Protein AF-A0A6D1A7P2-F1 (afdb_monomer)

Radius of gyration: 17.87 Å; Cα contacts (8 Å, |Δi|>4): 172; chains: 1; bounding box: 34×49×52 Å

pLDDT: mean 86.23, std 12.9, range [41.06, 97.62]

Foldseek 3Di:
DDDPVLVVLVVQLVLVFWAEKEWDAAFADPVHRDIDIDTHTDNDDPDQWYKYFYCRVQFDDDPRGTDHDPVSVVVVCVCSVVVDDDALGMDTGGSVNCVVVSVDPPSCVPHPNDDPPPPPPVVVVVPD

InterPro domains:
  IPR003356 DNA methylase, adenine-specific [PF02384] (1-118)
  IPR029063 S-adenosyl-L-methionine-dependent methyltransferase superfamily [G3DSA:3.40.50.150] (1-112)
  IPR029063 S-adenosyl-L-methionine-dependent methyltransferase superfamily [SSF53335] (1-123)
  IPR051537 DNA Adenine N(4)/N(6)-Methyltransferase [PTHR42933] (1-127)

Solvent-accessible surface area (backbone atoms only — not comparable to full-atom values): 7596 Å² total; per-residue (Å²): 126,71,67,68,63,42,52,53,50,48,50,39,55,76,64,49,24,52,44,35,40,34,35,40,36,51,31,55,52,93,92,46,59,68,65,47,71,50,74,43,73,36,91,76,70,92,68,73,40,33,38,38,31,54,38,47,82,57,59,44,86,46,100,87,37,35,38,70,50,74,66,46,53,48,52,52,49,53,33,64,76,68,67,52,70,38,91,63,36,24,42,74,40,47,52,66,61,31,56,75,50,75,64,54,82,58,59,75,81,77,42,67,73,74,74,79,72,77,80,74,62,66,67,67,73,76,76,107

Organism: Escherichia coli (NCBI:txid562)

Nearest PDB structures (foldseek):
  3lkd-assembly2_B  TM=9.707E-01  e=2.781E-13  Streptococcus thermophilus LMG 18311
  3lkd-assembly1_A  TM=9.702E-01  e=1.891E-12  Streptococcus thermophilus LMG 18311
  7vru-assembly1_B  TM=8.883E-01  e=2.126E-08  Aquipseudomonas alcaligenes
  7vs4-assembly1_B  TM=8.889E-01  e=1.446E-07  Aquipseudomonas alcaligenes
  7btp-assembly1_C  TM=7.651E-01  e=3.759E-06  Escherichia coli

Secondary structure (DSSP, 8-state):
--THHHHHHHHHHHTT-EEEEEEPPTT-SSS--S--EEEEE-SS-S--EEEEEE-TT--EE-SSSEE--HHHHHHHHHHHHHT--BTTTEEEEEHHHHHHTTT---GGGTS----------THHHH--

Structure (mmCIF, N/CA/C/O backbone):
data_AF-A0A6D1A7P2-F1
#
_entry.id   AF-A0A6D1A7P2-F1
#
loop_
_atom_site.group_PDB
_atom_site.id
_atom_site.type_symbol
_atom_site.label_atom_id
_atom_site.label_alt_id
_atom_site.label_comp_id
_atom_site.label_asym_id
_atom_site.label_entity_id
_atom_site.label_seq_id
_atom_site.pdbx_PDB_ins_code
_atom_site.Cartn_x
_atom_site.Cartn_y
_atom_site.Cartn_z
_atom_site.occupancy
_atom_site.B_iso_or_equiv
_atom_site.auth_seq_id
_atom_site.auth_comp_id
_atom_site.auth_asym_id
_atom_site.auth_atom_id
_atom_site.pdbx_PDB_model_num
ATOM 1 N N . ARG A 1 1 ? 5.314 -10.007 11.738 1.00 58.44 1 ARG A N 1
ATOM 2 C CA . ARG A 1 1 ? 6.195 -9.356 12.739 1.00 58.44 1 ARG A CA 1
ATOM 3 C C . ARG A 1 1 ? 5.398 -9.141 14.025 1.00 58.44 1 ARG A C 1
ATOM 5 O O . ARG A 1 1 ? 4.232 -8.761 13.916 1.00 58.44 1 ARG A O 1
ATOM 12 N N . GLY A 1 2 ? 5.963 -9.537 15.173 1.00 66.75 2 GLY A N 1
ATOM 13 C CA . GLY A 1 2 ? 5.243 -9.866 16.416 1.00 66.75 2 GLY A CA 1
ATOM 14 C C . GLY A 1 2 ? 5.331 -8.832 17.549 1.00 66.75 2 GLY A C 1
ATOM 15 O O . GLY A 1 2 ? 6.184 -7.952 17.537 1.00 66.75 2 GLY A O 1
ATOM 16 N N . ASN A 1 3 ? 4.394 -8.972 18.497 1.00 71.62 3 ASN A N 1
ATOM 17 C CA . ASN A 1 3 ? 4.108 -8.171 19.698 1.00 71.62 3 ASN A CA 1
ATOM 18 C C . ASN A 1 3 ? 4.114 -6.641 19.547 1.00 71.62 3 ASN A C 1
ATOM 20 O O . ASN A 1 3 ? 3.050 -6.079 19.290 1.00 71.62 3 ASN A O 1
ATOM 24 N N . SER A 1 4 ? 5.242 -5.948 19.707 1.00 81.62 4 SER A N 1
ATOM 25 C CA . SER A 1 4 ? 5.262 -4.476 19.805 1.00 81.62 4 SER A CA 1
ATOM 26 C C . SER A 1 4 ? 4.794 -3.787 18.518 1.00 81.62 4 SER A C 1
ATOM 28 O O . SER A 1 4 ? 3.887 -2.956 18.552 1.00 81.62 4 SER A O 1
ATOM 30 N N . GLU A 1 5 ? 5.316 -4.199 17.361 1.00 84.00 5 GLU A N 1
ATOM 31 C CA . GLU A 1 5 ? 4.873 -3.684 16.056 1.00 84.00 5 GLU A CA 1
ATOM 32 C C . GLU A 1 5 ? 3.408 -4.032 15.763 1.00 84.00 5 GLU A C 1
ATOM 34 O O . GLU A 1 5 ? 2.688 -3.260 15.130 1.00 84.00 5 GLU A O 1
ATOM 39 N N . GLY A 1 6 ? 2.951 -5.194 16.241 1.00 84.88 6 GLY A N 1
ATOM 40 C CA . GLY A 1 6 ? 1.556 -5.609 16.130 1.00 84.88 6 GLY A CA 1
ATOM 41 C C . GLY A 1 6 ? 0.622 -4.667 16.887 1.00 84.88 6 GLY A C 1
ATOM 42 O O . GLY A 1 6 ? -0.396 -4.254 16.336 1.00 84.88 6 GLY A O 1
ATOM 43 N N . GLN A 1 7 ? 0.990 -4.276 18.110 1.00 88.50 7 GLN A N 1
ATOM 44 C CA . GLN A 1 7 ? 0.202 -3.341 18.917 1.00 88.50 7 GLN A CA 1
ATOM 45 C C . GLN A 1 7 ? 0.192 -1.929 18.330 1.00 88.50 7 GLN A C 1
ATOM 47 O O . GLN A 1 7 ? -0.864 -1.294 18.271 1.00 88.50 7 GLN A O 1
ATOM 52 N N . ILE A 1 8 ? 1.334 -1.453 17.824 1.00 89.12 8 ILE A N 1
ATOM 53 C CA . ILE A 1 8 ? 1.414 -0.157 17.135 1.00 89.12 8 ILE A CA 1
ATOM 54 C C . ILE A 1 8 ? 0.494 -0.162 15.912 1.00 89.12 8 ILE A C 1
ATOM 56 O O . ILE A 1 8 ? -0.313 0.751 15.736 1.00 89.12 8 ILE A O 1
ATOM 60 N N . ARG A 1 9 ? 0.553 -1.222 15.098 1.00 89.94 9 ARG A N 1
ATOM 61 C CA . ARG A 1 9 ? -0.297 -1.375 13.913 1.00 89.94 9 ARG A CA 1
ATOM 62 C C . ARG A 1 9 ? -1.781 -1.387 14.272 1.00 89.94 9 ARG A C 1
ATOM 64 O O . ARG A 1 9 ? -2.543 -0.629 13.678 1.00 89.94 9 ARG A O 1
ATOM 71 N N . LYS A 1 10 ? -2.182 -2.186 15.266 1.00 89.25 10 LYS A N 1
ATOM 72 C CA . LYS A 1 10 ? -3.563 -2.210 15.777 1.00 89.25 10 LYS A CA 1
ATOM 73 C C . LYS A 1 10 ? -4.018 -0.821 16.213 1.00 89.25 10 LYS A C 1
ATOM 75 O O . LYS A 1 10 ? -5.072 -0.370 15.783 1.00 89.25 10 LYS A O 1
ATOM 80 N N . THR A 1 11 ? -3.184 -0.112 16.971 1.00 91.06 11 THR A N 1
ATOM 81 C CA . THR A 1 11 ? -3.479 1.247 17.445 1.00 91.06 11 THR A CA 1
ATOM 82 C C . THR A 1 11 ? -3.684 2.224 16.285 1.00 91.06 11 THR A C 1
ATOM 84 O O . THR A 1 11 ? -4.642 2.992 16.296 1.00 91.06 11 THR A O 1
ATOM 87 N N . LEU A 1 12 ? -2.817 2.201 15.267 1.00 90.19 12 LEU A N 1
ATOM 88 C CA . LEU A 1 12 ? -2.933 3.083 14.098 1.00 90.19 12 LEU A CA 1
ATOM 89 C C . LEU A 1 12 ? -4.202 2.802 13.280 1.00 90.19 12 LEU A C 1
ATOM 91 O O . LEU A 1 12 ? -4.855 3.740 12.819 1.00 90.19 12 LEU A O 1
ATOM 95 N N . ILE A 1 13 ? -4.563 1.525 13.127 1.00 89.00 13 ILE A N 1
ATOM 96 C CA . ILE A 1 13 ? -5.781 1.091 12.427 1.00 89.00 13 ILE A CA 1
ATOM 97 C C . ILE A 1 13 ? -7.027 1.514 13.216 1.00 89.00 13 ILE A C 1
ATOM 99 O O . ILE A 1 13 ? -7.921 2.139 12.654 1.00 89.00 13 ILE A O 1
ATOM 103 N N . GLN A 1 14 ? -7.062 1.259 14.527 1.00 88.31 14 GLN A N 1
ATOM 104 C CA . GLN A 1 14 ? -8.186 1.618 15.402 1.00 88.31 14 GLN A CA 1
ATOM 105 C C . GLN A 1 14 ? -8.399 3.132 15.496 1.00 88.31 14 GLN A C 1
ATOM 107 O O . GLN A 1 14 ? -9.535 3.600 15.495 1.00 88.31 14 GLN A O 1
ATOM 112 N N . LYS A 1 15 ? -7.313 3.915 15.513 1.00 90.44 15 LYS A N 1
ATOM 113 C CA . LYS A 1 15 ? -7.375 5.383 15.442 1.00 90.44 15 LYS A CA 1
ATOM 114 C C . LYS A 1 15 ? -7.722 5.907 14.044 1.00 90.44 15 LYS A C 1
ATOM 116 O O . LYS A 1 15 ? -7.806 7.119 13.872 1.00 90.44 15 LYS A O 1
ATOM 121 N N . GLN A 1 16 ? -7.898 5.024 13.059 1.00 90.19 16 GLN A N 1
ATOM 122 C CA . GLN A 1 16 ? -8.210 5.352 11.666 1.00 90.19 16 GLN A CA 1
ATOM 123 C C . GLN A 1 16 ? -7.177 6.293 11.038 1.00 90.19 16 GLN A C 1
ATOM 125 O O . GLN A 1 16 ? -7.517 7.170 10.251 1.00 90.19 16 GLN A O 1
ATOM 130 N N . GLN A 1 17 ? -5.903 6.117 11.393 1.00 93.00 17 GLN A N 1
ATOM 131 C CA . GLN A 1 17 ? -4.833 7.030 10.984 1.00 93.00 17 GLN A CA 1
ATOM 132 C C . GLN A 1 17 ? -4.118 6.599 9.710 1.00 93.00 17 GLN A C 1
ATOM 134 O O . GLN A 1 17 ? -3.395 7.404 9.130 1.00 93.00 17 GLN A O 1
ATOM 139 N N . ILE A 1 18 ? -4.302 5.354 9.274 1.00 94.31 18 ILE A N 1
ATOM 140 C CA . ILE A 1 18 ? -3.745 4.848 8.019 1.00 94.31 18 ILE A CA 1
ATOM 141 C C . ILE A 1 18 ? -4.755 5.118 6.914 1.00 94.31 18 ILE A C 1
ATOM 143 O O . ILE A 1 18 ? -5.860 4.589 6.953 1.00 94.31 18 ILE A O 1
ATOM 147 N N . ASP A 1 19 ? -4.373 5.940 5.944 1.00 95.06 19 ASP A N 1
ATOM 148 C CA . ASP A 1 19 ? -5.256 6.324 4.847 1.00 95.06 19 ASP A CA 1
ATOM 149 C C . ASP A 1 19 ? -5.084 5.440 3.614 1.00 95.06 19 ASP A C 1
ATOM 151 O O . ASP A 1 19 ? -6.061 4.955 3.037 1.00 95.06 19 ASP A O 1
ATOM 155 N N . THR A 1 20 ? -3.823 5.243 3.227 1.00 96.62 20 THR A N 1
ATOM 156 C CA . THR A 1 20 ? -3.440 4.544 2.002 1.00 96.62 20 THR A CA 1
ATOM 157 C C . THR A 1 20 ? -2.149 3.756 2.219 1.00 96.62 20 THR A C 1
ATOM 159 O O . THR A 1 20 ? -1.234 4.229 2.900 1.00 96.62 20 THR A O 1
ATOM 162 N N . ILE A 1 21 ? -2.056 2.577 1.607 1.00 96.94 21 ILE A N 1
ATOM 163 C CA . ILE A 1 21 ? -0.852 1.747 1.543 1.00 96.94 21 ILE A CA 1
ATOM 164 C C . ILE A 1 21 ? -0.529 1.475 0.077 1.00 96.94 21 ILE A C 1
ATOM 166 O O . ILE A 1 21 ? -1.353 0.929 -0.650 1.00 96.94 21 ILE A O 1
ATOM 170 N N . ILE A 1 22 ? 0.679 1.839 -0.345 1.00 96.88 22 ILE A N 1
ATOM 171 C CA . ILE A 1 22 ? 1.140 1.712 -1.728 1.00 96.88 22 ILE A CA 1
ATOM 172 C C . ILE A 1 22 ? 2.322 0.747 -1.764 1.00 96.88 22 ILE A C 1
ATOM 174 O O . ILE A 1 22 ? 3.357 1.022 -1.160 1.00 96.88 22 ILE A O 1
ATOM 178 N N . GLY A 1 23 ? 2.184 -0.366 -2.475 1.00 95.19 23 GLY A N 1
ATOM 179 C CA . GLY A 1 23 ? 3.261 -1.318 -2.737 1.00 95.19 23 GLY A CA 1
ATOM 180 C C . GLY A 1 23 ? 4.140 -0.845 -3.877 1.00 95.19 23 GLY A C 1
ATOM 181 O O . GLY A 1 23 ? 3.637 -0.544 -4.956 1.00 95.19 23 GLY A O 1
ATOM 182 N N . LEU A 1 24 ? 5.447 -0.776 -3.646 1.00 93.56 24 LEU A N 1
ATOM 183 C CA . L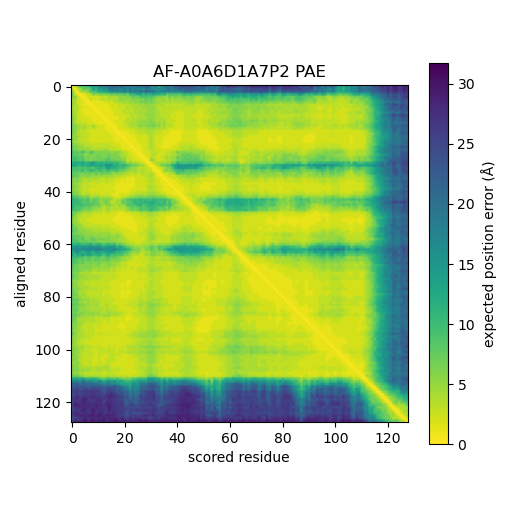EU A 1 24 ? 6.415 -0.355 -4.649 1.00 93.56 24 LEU A CA 1
ATOM 184 C C . LEU A 1 24 ? 7.029 -1.556 -5.385 1.00 93.56 24 LEU A C 1
ATOM 186 O O . LEU A 1 24 ? 7.075 -2.664 -4.841 1.00 93.56 24 LEU A O 1
ATOM 190 N N . PRO A 1 25 ? 7.548 -1.346 -6.607 1.00 91.12 25 PRO A N 1
ATOM 191 C CA . PRO A 1 25 ? 8.353 -2.340 -7.301 1.00 91.12 25 PRO A CA 1
ATOM 192 C C . PRO A 1 25 ? 9.571 -2.783 -6.487 1.00 91.12 25 PRO A C 1
ATOM 194 O O . PRO A 1 25 ? 10.173 -2.009 -5.738 1.00 91.12 25 PRO A O 1
ATOM 197 N N . ILE A 1 26 ? 9.984 -4.030 -6.703 1.00 89.69 26 ILE A N 1
ATOM 198 C CA . ILE A 1 26 ? 11.273 -4.531 -6.219 1.00 89.69 26 ILE A CA 1
ATOM 199 C C . ILE A 1 26 ? 12.429 -3.766 -6.870 1.00 89.69 26 ILE A C 1
ATOM 201 O O . ILE A 1 26 ? 12.280 -3.195 -7.954 1.00 89.69 26 ILE A O 1
ATOM 205 N N . ASN A 1 27 ? 13.600 -3.797 -6.234 1.00 86.81 27 ASN A N 1
ATOM 206 C CA . ASN A 1 27 ? 14.838 -3.240 -6.789 1.00 86.81 27 ASN A CA 1
ATOM 207 C C . ASN A 1 27 ? 14.746 -1.752 -7.219 1.00 86.81 27 ASN A C 1
ATOM 209 O O . ASN A 1 27 ? 15.350 -1.331 -8.210 1.00 86.81 27 ASN A O 1
ATOM 213 N N . MET A 1 28 ? 13.973 -0.945 -6.482 1.00 85.12 28 MET A N 1
ATOM 214 C CA . MET A 1 28 ? 13.917 0.515 -6.662 1.00 85.12 28 MET A CA 1
ATOM 215 C C . MET A 1 28 ? 15.015 1.264 -5.897 1.00 85.12 28 MET A C 1
ATOM 217 O O . MET A 1 28 ? 15.472 2.310 -6.352 1.00 85.12 28 MET A O 1
ATOM 221 N N . PHE A 1 29 ? 15.444 0.747 -4.744 1.00 85.19 29 PHE A N 1
ATOM 222 C CA . PHE A 1 29 ? 16.385 1.434 -3.858 1.00 85.19 29 PHE A CA 1
ATOM 223 C C . PHE A 1 29 ? 17.809 0.887 -4.014 1.00 85.19 29 PHE A C 1
ATOM 225 O O . PHE A 1 29 ? 18.025 -0.283 -4.338 1.00 85.19 29 PHE A O 1
ATOM 232 N N . TYR A 1 30 ? 18.810 1.742 -3.789 1.00 76.38 30 TYR A N 1
ATOM 233 C CA . TYR A 1 30 ? 20.218 1.333 -3.854 1.00 76.38 30 TYR A CA 1
ATOM 234 C C . TYR A 1 30 ? 20.613 0.416 -2.693 1.00 76.38 30 TYR A C 1
ATOM 236 O O . TYR A 1 30 ? 21.410 -0.493 -2.892 1.00 76.38 30 TYR A O 1
ATOM 244 N N . SER A 1 31 ? 20.013 0.613 -1.518 1.00 79.00 31 SER A N 1
ATOM 245 C CA . SER A 1 31 ? 20.388 -0.083 -0.283 1.00 79.00 31 SER A CA 1
ATOM 246 C C . SER A 1 31 ? 19.755 -1.468 -0.110 1.00 79.00 31 SER A C 1
ATOM 248 O O . SER A 1 31 ? 20.179 -2.216 0.764 1.00 79.00 31 SER A O 1
ATOM 250 N N . THR A 1 32 ? 18.715 -1.814 -0.880 1.00 81.88 32 THR A N 1
ATOM 251 C CA . THR A 1 32 ? 18.023 -3.109 -0.767 1.00 81.88 32 THR A CA 1
ATOM 252 C C . THR A 1 32 ? 17.207 -3.439 -2.017 1.00 81.88 32 THR A C 1
ATOM 254 O O . THR A 1 32 ? 16.698 -2.547 -2.698 1.00 81.88 32 THR A O 1
ATOM 257 N N . GLU A 1 33 ? 17.058 -4.732 -2.302 1.00 83.06 33 GLU A N 1
ATOM 258 C CA . GLU A 1 33 ? 16.216 -5.253 -3.386 1.00 83.06 33 GLU A CA 1
ATOM 259 C C . GLU A 1 33 ? 14.799 -5.616 -2.923 1.00 83.06 33 GLU A C 1
ATOM 261 O O . GLU A 1 33 ? 13.926 -5.888 -3.750 1.00 83.06 33 GLU A O 1
ATOM 266 N N . ILE A 1 34 ? 14.557 -5.584 -1.608 1.00 86.12 34 ILE A N 1
ATOM 267 C CA . ILE A 1 34 ? 13.285 -5.973 -1.001 1.00 86.12 34 ILE A CA 1
ATOM 268 C C . ILE A 1 34 ? 12.175 -5.006 -1.458 1.00 86.12 34 ILE A C 1
ATOM 270 O O . ILE A 1 34 ? 12.390 -3.788 -1.469 1.00 86.12 34 ILE A O 1
ATOM 274 N N . PRO A 1 35 ? 10.977 -5.511 -1.811 1.00 86.00 35 PRO A N 1
ATOM 275 C CA . PRO A 1 35 ? 9.827 -4.657 -2.074 1.00 86.00 35 PRO A CA 1
ATOM 276 C C . PRO A 1 35 ? 9.472 -3.833 -0.837 1.00 86.00 35 PRO A C 1
ATOM 278 O O . PRO A 1 35 ? 9.405 -4.331 0.287 1.00 86.00 35 PRO A O 1
ATOM 281 N N . THR A 1 36 ? 9.234 -2.549 -1.054 1.00 91.06 36 THR A N 1
ATOM 282 C CA . THR A 1 36 ? 8.933 -1.581 0.004 1.00 91.06 36 THR A CA 1
ATOM 283 C C . THR A 1 36 ? 7.526 -1.035 -0.176 1.00 91.06 36 THR A C 1
ATOM 285 O O . THR A 1 36 ? 6.896 -1.222 -1.217 1.00 91.06 36 THR A O 1
ATOM 288 N N . ILE A 1 37 ? 7.018 -0.370 0.857 1.00 94.19 37 ILE A N 1
ATOM 289 C CA . ILE A 1 37 ? 5.707 0.270 0.821 1.00 94.19 37 ILE A CA 1
ATOM 290 C C . ILE A 1 37 ? 5.825 1.747 1.180 1.00 94.19 37 ILE A C 1
ATOM 292 O O . ILE A 1 37 ? 6.708 2.141 1.942 1.00 94.19 37 ILE A O 1
ATOM 296 N N . ILE A 1 38 ? 4.885 2.544 0.685 1.00 94.94 38 ILE A N 1
ATOM 297 C CA . ILE A 1 38 ? 4.602 3.887 1.188 1.00 94.94 38 ILE A CA 1
ATOM 298 C C . ILE A 1 38 ? 3.297 3.810 1.970 1.00 94.94 38 ILE A C 1
ATOM 300 O O . ILE A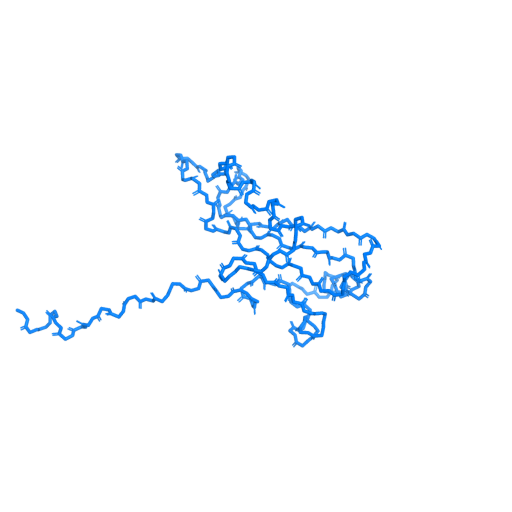 1 38 ? 2.281 3.349 1.453 1.00 94.94 38 ILE A O 1
ATOM 304 N N . MET A 1 39 ? 3.323 4.270 3.218 1.00 95.44 39 MET A N 1
ATOM 305 C CA . MET A 1 39 ? 2.138 4.376 4.062 1.00 95.44 39 MET A CA 1
ATOM 306 C C . MET A 1 39 ? 1.794 5.849 4.256 1.00 95.44 39 MET A C 1
ATOM 308 O O . MET A 1 39 ? 2.605 6.617 4.771 1.00 95.44 39 MET A O 1
ATOM 312 N N . ILE A 1 40 ? 0.588 6.238 3.851 1.00 95.19 40 ILE A N 1
ATOM 313 C CA . ILE A 1 40 ? 0.082 7.598 4.027 1.00 95.19 40 ILE A CA 1
ATOM 314 C C . ILE A 1 40 ? -0.734 7.636 5.313 1.00 95.19 40 ILE A C 1
ATOM 316 O O . ILE A 1 40 ? -1.720 6.90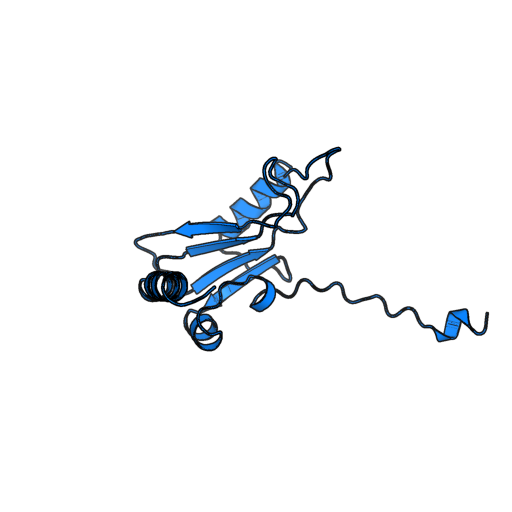9 5.454 1.00 95.19 40 ILE A O 1
ATOM 320 N N . LEU A 1 41 ? -0.324 8.498 6.242 1.00 94.19 41 LEU A N 1
ATOM 321 C CA . LEU A 1 41 ? -1.003 8.695 7.516 1.00 94.19 41 LEU A CA 1
ATOM 322 C C . LEU A 1 41 ? -1.769 10.020 7.519 1.00 94.19 41 LEU A C 1
ATOM 324 O O . LEU A 1 41 ? -1.208 11.067 7.196 1.00 94.19 41 LEU A O 1
ATOM 328 N N . LYS A 1 42 ? -3.036 9.993 7.937 1.00 92.62 42 LYS A N 1
ATOM 329 C CA . LYS A 1 42 ? -3.877 11.185 8.121 1.00 92.62 42 LYS A CA 1
ATOM 330 C C . LYS A 1 42 ? -4.467 11.173 9.526 1.00 92.62 42 LYS A C 1
ATOM 332 O O . LYS A 1 42 ? -5.178 10.250 9.897 1.00 92.62 42 LYS A O 1
ATOM 337 N N . LYS A 1 43 ? -4.184 12.210 10.325 1.00 87.00 43 LYS A N 1
ATOM 338 C CA . LYS A 1 43 ? -4.667 12.298 11.720 1.00 87.00 43 LYS A CA 1
ATOM 339 C C . LYS A 1 43 ? -6.187 12.434 11.834 1.00 87.00 43 LYS A C 1
ATOM 341 O O . LYS A 1 43 ? -6.743 12.022 12.846 1.00 87.00 43 LYS A O 1
ATOM 346 N N . ARG A 1 44 ? -6.831 13.068 10.853 1.00 84.06 44 ARG A N 1
ATOM 347 C CA . ARG A 1 44 ? -8.280 13.278 10.784 1.00 84.06 44 ARG A CA 1
ATOM 348 C C . ARG A 1 44 ? -8.712 13.001 9.352 1.00 84.06 44 ARG A C 1
ATOM 350 O O . ARG A 1 44 ? -8.171 13.620 8.439 1.00 84.06 44 ARG A O 1
ATOM 357 N N . ARG A 1 45 ? -9.639 12.067 9.173 1.00 84.94 45 ARG A N 1
ATOM 358 C CA . ARG A 1 45 ? -10.224 11.715 7.878 1.00 84.94 45 ARG A CA 1
ATOM 359 C C . ARG A 1 45 ? -11.663 11.248 8.071 1.00 84.94 45 ARG A C 1
ATOM 361 O O . ARG A 1 45 ? -11.998 10.750 9.144 1.00 84.94 45 ARG A O 1
ATOM 368 N N . SER A 1 46 ? -12.490 11.459 7.057 1.00 83.44 46 SER A N 1
ATOM 369 C CA . SER A 1 46 ? -13.895 11.037 7.018 1.00 83.44 46 SER A CA 1
ATOM 370 C C . SER A 1 46 ? -14.038 9.559 6.660 1.00 83.44 46 SER A C 1
ATOM 372 O O . SER A 1 46 ? -15.005 8.908 7.053 1.00 83.44 46 SER A O 1
ATOM 374 N N . GLU A 1 47 ? -13.071 9.022 5.918 1.00 86.06 47 GLU A N 1
ATOM 375 C CA . GLU A 1 47 ? -13.120 7.680 5.356 1.00 86.06 47 GLU A CA 1
ATOM 376 C C . GLU A 1 47 ? -12.728 6.637 6.402 1.00 86.06 47 GLU A C 1
ATOM 378 O O . GLU A 1 47 ? -11.679 6.723 7.042 1.00 86.06 47 GLU A O 1
ATOM 383 N N . LYS A 1 48 ? -13.559 5.602 6.525 1.00 88.00 48 LYS A N 1
ATOM 384 C CA . LYS A 1 48 ? -13.341 4.473 7.438 1.00 88.00 48 LYS A CA 1
ATOM 385 C C . LYS A 1 48 ? -12.697 3.265 6.757 1.00 88.00 48 LYS A C 1
ATOM 387 O O . LYS A 1 48 ? -12.684 2.192 7.336 1.00 88.00 48 LYS A O 1
ATOM 392 N N . ASP A 1 49 ? -12.204 3.400 5.533 1.00 94.12 49 ASP A N 1
ATOM 393 C CA . ASP A 1 49 ? -11.536 2.324 4.793 1.00 94.12 49 ASP A CA 1
ATOM 394 C C . ASP A 1 49 ? -10.057 2.643 4.576 1.00 94.12 49 ASP A C 1
ATOM 396 O O . ASP A 1 49 ? -9.627 3.779 4.746 1.00 94.12 49 ASP A O 1
ATOM 400 N N . ILE A 1 50 ? -9.245 1.652 4.234 1.00 95.94 50 ILE A N 1
ATOM 401 C CA . ILE A 1 50 ? -7.855 1.857 3.821 1.00 95.94 50 ILE A CA 1
ATOM 402 C C . ILE A 1 50 ? -7.774 1.579 2.326 1.00 95.94 50 ILE A C 1
ATOM 404 O O . ILE A 1 50 ? -8.245 0.543 1.859 1.00 95.94 50 ILE A O 1
ATOM 408 N N . LEU A 1 51 ? -7.179 2.505 1.573 1.00 97.12 51 LEU A N 1
ATOM 409 C CA . LEU A 1 51 ? -6.911 2.289 0.157 1.00 97.12 51 LEU A CA 1
ATOM 410 C C . LEU A 1 51 ? -5.610 1.498 0.012 1.00 97.12 51 LEU A C 1
ATOM 412 O O . LEU A 1 51 ? -4.539 1.971 0.388 1.00 97.12 51 LEU A O 1
ATOM 416 N N . PHE A 1 52 ? -5.696 0.303 -0.552 1.00 97.62 52 PHE A N 1
ATOM 417 C CA . PHE A 1 52 ? -4.535 -0.469 -0.965 1.00 97.62 52 PHE A CA 1
ATOM 418 C C . PHE A 1 52 ? -4.26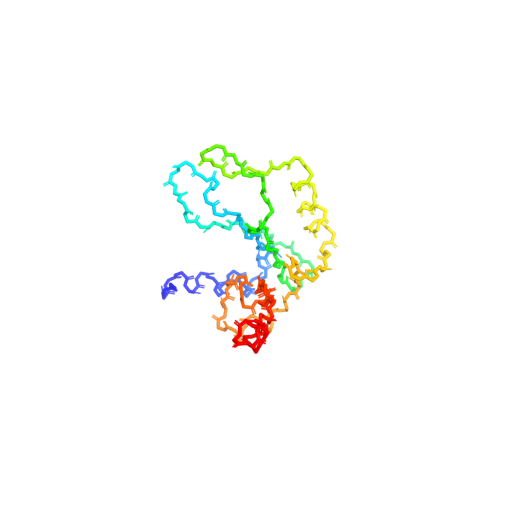0 -0.192 -2.439 1.00 97.62 52 PHE A C 1
ATOM 420 O O . PHE A 1 52 ? -5.186 -0.172 -3.247 1.00 97.62 52 PHE A O 1
ATOM 427 N N . VAL A 1 53 ? -2.993 0.022 -2.783 1.00 97.12 53 VAL A N 1
ATOM 428 C CA . VAL A 1 53 ? -2.524 0.203 -4.160 1.00 97.12 53 VAL A CA 1
ATOM 429 C C . VAL A 1 53 ? -1.321 -0.704 -4.387 1.00 97.12 53 VAL A C 1
ATOM 431 O O . VAL A 1 53 ? -0.318 -0.590 -3.686 1.00 97.12 53 VAL A O 1
ATOM 434 N N . ASP A 1 54 ? -1.391 -1.587 -5.375 1.00 95.62 54 ASP A N 1
ATOM 435 C CA . ASP A 1 54 ? -0.281 -2.429 -5.802 1.00 95.62 54 ASP A CA 1
ATOM 436 C C . ASP A 1 54 ? 0.398 -1.848 -7.051 1.00 95.62 54 ASP A C 1
ATOM 438 O O . ASP A 1 54 ? 0.018 -2.121 -8.191 1.00 95.62 54 ASP A O 1
ATOM 442 N N . ALA A 1 55 ? 1.452 -1.056 -6.842 1.00 94.38 55 ALA A N 1
ATOM 443 C CA . ALA A 1 55 ? 2.296 -0.549 -7.918 1.00 94.38 55 ALA A CA 1
ATOM 444 C C . ALA A 1 55 ? 3.536 -1.425 -8.172 1.00 94.38 55 ALA A C 1
ATOM 446 O O . ALA A 1 55 ? 4.435 -0.997 -8.895 1.00 94.38 55 ALA A O 1
ATOM 447 N N . SER A 1 56 ? 3.596 -2.656 -7.644 1.00 91.31 56 SER A N 1
ATOM 448 C CA . SER A 1 56 ? 4.768 -3.542 -7.765 1.00 91.31 56 SER A CA 1
ATOM 449 C C . SER A 1 56 ? 5.165 -3.850 -9.213 1.00 91.31 56 SER A C 1
ATOM 451 O O . SER A 1 56 ? 6.348 -4.009 -9.520 1.00 91.31 56 SER A O 1
ATOM 453 N N . LYS A 1 57 ? 4.187 -3.883 -10.126 1.00 89.12 57 LYS A N 1
ATOM 454 C CA . LYS A 1 57 ? 4.384 -4.108 -11.569 1.00 89.12 57 LYS A CA 1
ATOM 455 C C . LYS A 1 57 ? 4.582 -2.817 -12.370 1.00 89.12 57 LYS A C 1
ATOM 457 O O . LYS A 1 57 ? 4.821 -2.876 -13.572 1.00 89.12 57 LYS A O 1
ATOM 462 N N . LEU A 1 58 ? 4.471 -1.651 -11.735 1.00 90.31 58 LEU A N 1
ATOM 463 C CA . LEU A 1 58 ? 4.399 -0.361 -12.415 1.00 90.31 58 LEU A CA 1
ATOM 464 C C . LEU A 1 58 ? 5.785 0.289 -12.550 1.00 90.31 58 LEU A C 1
ATOM 466 O O . LEU A 1 58 ? 6.046 1.350 -11.997 1.00 90.31 58 LEU A O 1
ATOM 470 N N . TYR A 1 59 ? 6.708 -0.322 -13.285 1.00 92.25 59 TYR A N 1
ATOM 471 C CA . TYR A 1 59 ? 8.066 0.210 -13.424 1.00 92.25 59 TYR A CA 1
ATOM 472 C C . TYR A 1 59 ? 8.587 0.133 -14.850 1.00 92.25 59 TYR A C 1
ATOM 474 O O . TYR A 1 59 ? 8.182 -0.703 -15.649 1.00 92.25 59 TYR A O 1
ATOM 482 N N . VAL A 1 60 ? 9.520 1.028 -15.151 1.00 90.56 60 VAL A N 1
ATOM 483 C CA . VAL A 1 60 ? 10.406 0.896 -16.300 1.00 90.56 60 VAL A CA 1
ATOM 484 C C . VAL A 1 60 ? 11.661 0.198 -15.803 1.00 90.56 60 VA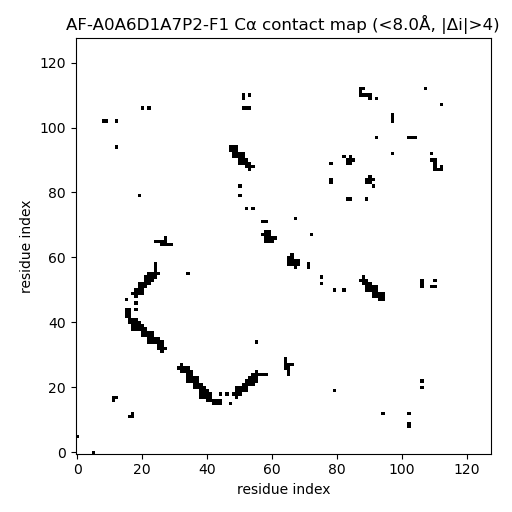L A C 1
ATOM 486 O O . VAL A 1 60 ? 12.279 0.640 -14.826 1.00 90.56 60 VAL A O 1
ATOM 489 N N . LYS A 1 61 ? 12.014 -0.915 -16.449 1.00 87.75 61 LYS A N 1
ATOM 490 C CA . LYS A 1 61 ? 13.260 -1.625 -16.169 1.00 87.75 61 LYS A CA 1
ATOM 491 C C . LYS A 1 61 ? 14.415 -0.714 -16.576 1.00 87.75 61 LYS A C 1
ATOM 493 O O . LYS A 1 61 ? 14.550 -0.380 -17.748 1.00 87.75 61 LYS A O 1
ATOM 498 N N . GLY A 1 62 ? 15.200 -0.266 -15.604 1.00 80.50 62 GLY A N 1
ATOM 499 C CA . GLY A 1 62 ? 16.481 0.382 -15.864 1.00 80.50 62 GLY A CA 1
ATOM 500 C C . GLY A 1 62 ? 17.617 -0.635 -15.815 1.00 80.50 62 GLY A C 1
ATOM 501 O O . GLY A 1 62 ? 17.426 -1.757 -15.348 1.00 80.50 62 GLY A O 1
ATOM 502 N N . ASP A 1 63 ? 18.812 -0.219 -16.233 1.00 77.75 63 ASP A N 1
ATOM 503 C CA . ASP A 1 63 ? 19.979 -1.110 -16.328 1.00 77.75 63 ASP A CA 1
ATOM 504 C C . ASP A 1 63 ? 20.341 -1.781 -14.999 1.00 77.75 63 ASP A C 1
ATOM 506 O O . ASP A 1 63 ? 20.702 -2.952 -14.961 1.00 77.75 63 ASP A O 1
ATOM 510 N N . LYS A 1 64 ? 20.225 -1.042 -13.888 1.00 79.31 64 LYS A N 1
ATOM 511 C CA . LYS A 1 64 ? 20.535 -1.547 -12.537 1.00 79.31 64 LYS A CA 1
ATOM 512 C C . LYS A 1 64 ? 19.353 -1.500 -11.573 1.00 79.31 64 LYS A C 1
ATOM 514 O O . LYS A 1 64 ? 19.345 -2.232 -10.586 1.00 79.31 64 LYS A O 1
ATOM 519 N N . LYS A 1 65 ? 18.391 -0.605 -11.811 1.00 80.56 65 LYS A N 1
ATOM 520 C CA . LYS A 1 65 ? 17.293 -0.298 -10.886 1.00 80.56 65 LYS A CA 1
ATOM 521 C C . LYS A 1 65 ? 16.010 -0.012 -11.640 1.00 80.56 65 LYS A C 1
ATOM 523 O O . LYS A 1 65 ? 16.027 0.615 -12.701 1.00 80.56 65 LYS A O 1
ATOM 528 N N . ASN A 1 66 ? 14.903 -0.425 -11.044 1.00 88.06 66 ASN A N 1
ATOM 529 C CA . ASN A 1 66 ? 13.573 -0.106 -11.534 1.00 88.06 66 ASN A CA 1
ATOM 530 C C . ASN A 1 66 ? 13.246 1.354 -11.222 1.00 88.06 66 ASN A C 1
ATOM 532 O O . ASN A 1 66 ? 13.590 1.864 -10.156 1.00 88.06 66 ASN A O 1
ATOM 536 N N . LYS A 1 67 ? 12.596 2.041 -12.163 1.00 88.62 67 LYS A N 1
ATOM 537 C CA . LYS A 1 67 ? 12.221 3.451 -12.015 1.00 88.62 67 LYS A CA 1
ATOM 538 C C . LYS A 1 67 ? 10.750 3.650 -12.338 1.00 88.62 67 LYS A C 1
ATOM 540 O O . LYS A 1 67 ? 10.206 3.006 -13.236 1.00 88.62 67 LYS A O 1
ATOM 545 N N . PHE A 1 68 ? 10.117 4.594 -11.651 1.00 91.62 68 PHE A N 1
ATOM 546 C CA . PHE A 1 68 ? 8.841 5.122 -12.111 1.00 91.62 68 PHE A CA 1
ATOM 547 C C . PHE A 1 68 ? 9.068 6.098 -13.263 1.00 91.62 68 PHE A C 1
ATOM 549 O O . PHE A 1 68 ? 9.956 6.950 -13.211 1.00 91.62 68 PHE A O 1
ATOM 556 N N . SER A 1 69 ? 8.237 5.996 -14.295 1.00 92.69 69 SER A N 1
ATOM 557 C CA . SER A 1 69 ? 8.074 7.072 -15.267 1.00 92.69 69 SER A CA 1
ATOM 558 C C . SER A 1 69 ? 7.172 8.167 -14.681 1.00 92.69 69 SER A C 1
ATOM 560 O O . SER A 1 69 ? 6.457 7.954 -13.697 1.00 92.69 69 SER A O 1
ATOM 562 N N . LYS A 1 70 ? 7.138 9.346 -15.312 1.00 94.12 70 LYS A N 1
ATOM 563 C CA . LYS A 1 70 ? 6.206 10.416 -14.914 1.00 94.12 70 LYS A CA 1
ATOM 564 C C . LYS A 1 70 ? 4.740 9.965 -14.996 1.00 94.12 70 LYS A C 1
ATOM 566 O O . LYS A 1 70 ? 3.945 10.330 -14.135 1.00 94.12 70 LYS A O 1
ATOM 571 N N . SER A 1 71 ? 4.388 9.144 -15.990 1.00 95.00 71 SER A N 1
ATOM 572 C CA . SER A 1 71 ? 3.028 8.609 -16.138 1.00 95.00 71 SER A CA 1
ATOM 573 C C . SER A 1 71 ? 2.673 7.613 -15.034 1.00 95.00 71 SER A C 1
ATOM 575 O O . SER A 1 71 ? 1.538 7.615 -14.569 1.00 95.00 71 SER A O 1
ATOM 577 N N . HIS A 1 72 ? 3.636 6.816 -14.559 1.00 94.88 72 HIS A N 1
ATOM 578 C CA . HIS A 1 72 ? 3.434 5.903 -13.431 1.00 94.88 72 HIS A CA 1
ATOM 579 C C . HIS A 1 72 ? 3.104 6.664 -12.148 1.00 94.88 72 HIS A C 1
ATOM 581 O O . HIS A 1 72 ? 2.107 6.362 -11.495 1.00 94.88 72 HIS A O 1
ATOM 587 N N . VAL A 1 73 ? 3.900 7.689 -1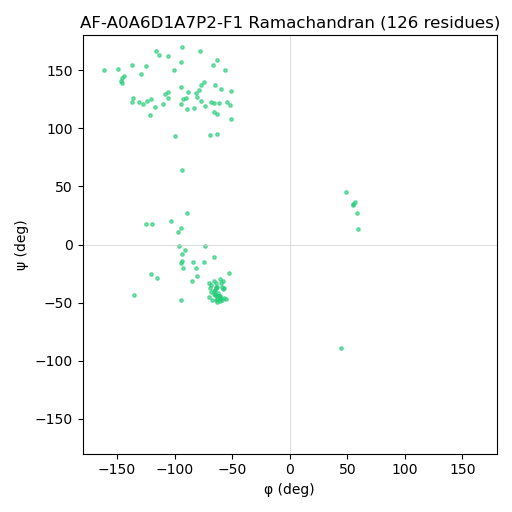1.825 1.00 94.69 73 VAL A N 1
ATOM 588 C CA . VAL A 1 73 ? 3.656 8.532 -10.646 1.00 94.69 73 VAL A CA 1
ATOM 589 C C . VAL A 1 73 ? 2.301 9.223 -10.754 1.00 94.69 73 VAL A C 1
ATOM 591 O O . VAL A 1 73 ? 1.539 9.199 -9.794 1.00 94.69 73 VAL A O 1
ATOM 594 N N . LYS A 1 74 ? 1.973 9.778 -11.929 1.00 96.75 74 LYS A N 1
ATOM 595 C CA . LYS A 1 74 ? 0.676 10.420 -12.165 1.00 96.75 74 LYS A CA 1
ATOM 596 C C . LYS A 1 74 ? -0.486 9.448 -11.949 1.00 96.75 74 LYS A C 1
ATOM 598 O O . LYS A 1 74 ? -1.388 9.766 -11.192 1.00 96.75 74 LYS A O 1
ATOM 603 N N . LYS A 1 75 ? -0.424 8.240 -12.521 1.00 96.25 75 LYS A N 1
ATOM 604 C CA . LYS A 1 75 ? -1.457 7.210 -12.331 1.00 96.25 75 LYS A CA 1
ATOM 605 C C . LYS A 1 75 ? -1.657 6.864 -10.853 1.00 96.25 75 LYS A C 1
ATOM 607 O O . LYS A 1 75 ? -2.792 6.790 -10.397 1.00 96.25 75 LYS A O 1
ATOM 612 N N . ILE A 1 76 ? -0.568 6.660 -10.106 1.00 96.31 76 ILE A N 1
ATOM 613 C CA . ILE A 1 76 ? -0.640 6.366 -8.666 1.00 96.31 76 ILE A CA 1
ATOM 614 C C . ILE A 1 76 ? -1.263 7.553 -7.921 1.00 96.31 76 ILE A C 1
ATOM 616 O O . ILE A 1 76 ? -2.180 7.357 -7.131 1.00 96.31 76 ILE A O 1
ATOM 620 N N . ALA A 1 77 ? -0.810 8.777 -8.195 1.00 96.62 77 ALA A N 1
ATOM 621 C CA . ALA A 1 77 ? -1.333 9.981 -7.558 1.00 96.62 77 ALA A CA 1
ATOM 622 C C . ALA A 1 77 ? -2.828 10.188 -7.846 1.00 96.62 77 ALA A C 1
ATOM 624 O O . ALA A 1 77 ? -3.588 10.447 -6.917 1.00 96.62 77 ALA A O 1
ATOM 625 N N . ASP A 1 78 ? -3.263 10.014 -9.094 1.00 96.88 78 ASP A N 1
ATOM 626 C CA . ASP A 1 78 ? -4.666 10.151 -9.496 1.00 96.88 78 ASP A CA 1
ATOM 627 C C . ASP A 1 78 ? -5.550 9.117 -8.781 1.00 96.88 78 ASP A C 1
ATOM 629 O O . ASP A 1 78 ? -6.623 9.457 -8.284 1.00 96.88 78 ASP A O 1
ATOM 633 N N . VAL A 1 79 ? -5.082 7.870 -8.661 1.00 96.94 79 VAL A N 1
ATOM 634 C CA . VAL A 1 79 ? -5.795 6.805 -7.938 1.00 96.94 79 VAL A CA 1
ATOM 635 C C . VAL A 1 79 ? -5.887 7.096 -6.443 1.00 96.94 79 VAL A C 1
ATOM 637 O O . VAL A 1 79 ? -6.950 6.914 -5.855 1.00 96.94 79 VAL A O 1
ATOM 640 N N . VAL A 1 80 ? -4.808 7.581 -5.829 1.00 96.44 80 VAL A N 1
ATOM 641 C CA . VAL A 1 80 ? -4.775 7.892 -4.392 1.00 96.44 80 VAL A CA 1
ATOM 642 C C . VAL A 1 80 ? -5.630 9.114 -4.060 1.00 96.44 80 VAL A C 1
ATOM 644 O O . VAL A 1 80 ? -6.409 9.072 -3.109 1.00 96.44 80 VAL A O 1
ATOM 647 N N . ASN A 1 81 ? -5.528 10.184 -4.850 1.00 95.12 81 ASN A N 1
ATOM 648 C CA . ASN A 1 81 ? -6.263 11.427 -4.616 1.00 95.12 81 ASN A CA 1
ATOM 649 C C . ASN A 1 81 ? -7.773 11.239 -4.781 1.00 95.12 81 ASN A C 1
ATOM 651 O O . ASN A 1 81 ? -8.543 11.770 -3.987 1.00 95.12 81 ASN A O 1
ATOM 655 N N . ASN A 1 82 ? -8.187 10.454 -5.778 1.00 95.69 82 ASN A N 1
ATOM 656 C CA . ASN A 1 82 ? -9.599 10.223 -6.079 1.00 95.69 82 ASN A CA 1
ATOM 657 C C . ASN A 1 82 ? -10.155 8.934 -5.442 1.00 95.69 82 ASN A C 1
ATOM 659 O O . ASN A 1 82 ? -11.329 8.626 -5.621 1.00 95.69 82 ASN A O 1
ATOM 663 N N . ARG A 1 83 ? -9.324 8.168 -4.718 1.00 94.75 83 ARG A N 1
ATOM 664 C CA . ARG A 1 83 ? -9.655 6.861 -4.110 1.00 94.75 83 ARG A CA 1
ATOM 665 C C . ARG A 1 83 ? -10.331 5.881 -5.080 1.00 94.75 83 ARG A C 1
ATOM 667 O O . ARG A 1 83 ? -11.319 5.236 -4.734 1.00 94.75 83 ARG A O 1
ATOM 674 N N . ILE A 1 84 ? -9.796 5.781 -6.294 1.00 95.12 84 ILE A N 1
ATOM 675 C CA . ILE A 1 84 ? -10.371 4.957 -7.366 1.00 95.12 84 ILE A CA 1
ATOM 676 C C . ILE A 1 84 ? -10.001 3.488 -7.139 1.00 95.12 84 ILE A C 1
ATOM 678 O O . ILE A 1 84 ? -8.835 3.165 -6.906 1.00 95.12 84 ILE A O 1
ATOM 682 N N . GLU A 1 85 ? -10.976 2.592 -7.249 1.00 95.88 85 GLU A N 1
ATOM 683 C CA . GLU A 1 85 ? -10.738 1.147 -7.278 1.00 95.88 85 GLU A CA 1
ATOM 684 C C . GLU A 1 85 ? -10.502 0.682 -8.713 1.00 95.88 85 GLU A C 1
ATOM 686 O O . GLU A 1 85 ? -11.239 1.041 -9.631 1.00 95.88 85 GLU A O 1
ATOM 691 N N . ILE A 1 86 ? -9.440 -0.092 -8.910 1.00 94.56 86 ILE A N 1
ATOM 692 C CA . ILE A 1 86 ? -9.030 -0.622 -10.205 1.00 94.56 86 ILE A CA 1
ATOM 693 C C . ILE A 1 86 ? -8.657 -2.081 -9.988 1.00 94.56 86 ILE A C 1
ATOM 695 O O . ILE A 1 86 ? -7.802 -2.394 -9.158 1.00 94.56 86 ILE A O 1
ATOM 699 N N . GLU A 1 87 ? -9.265 -2.969 -10.768 1.00 92.19 87 GLU A N 1
ATOM 700 C CA . GLU A 1 87 ? -9.003 -4.404 -10.697 1.00 92.19 87 GLU A CA 1
ATOM 701 C C . GLU A 1 87 ? -7.493 -4.702 -10.764 1.00 92.19 87 GLU A C 1
ATOM 703 O O . GLU A 1 87 ? -6.767 -4.156 -11.600 1.00 92.19 87 GLU A O 1
ATOM 708 N N . ASN A 1 88 ? -7.012 -5.552 -9.851 1.00 90.81 88 ASN A N 1
ATOM 709 C CA . ASN A 1 88 ? -5.607 -5.963 -9.723 1.00 90.81 88 ASN A CA 1
ATOM 710 C C . ASN A 1 88 ? -4.601 -4.814 -9.476 1.00 90.81 88 ASN A C 1
ATOM 712 O O . ASN A 1 88 ? -3.392 -5.017 -9.606 1.00 90.81 88 ASN A O 1
ATOM 716 N N . PHE A 1 89 ? -5.069 -3.608 -9.130 1.00 93.94 89 PHE A N 1
ATOM 717 C CA . PHE A 1 89 ? -4.207 -2.445 -8.899 1.00 93.94 89 PHE A CA 1
ATOM 718 C C . PHE A 1 89 ? -4.567 -1.645 -7.649 1.00 93.94 89 PHE A C 1
ATO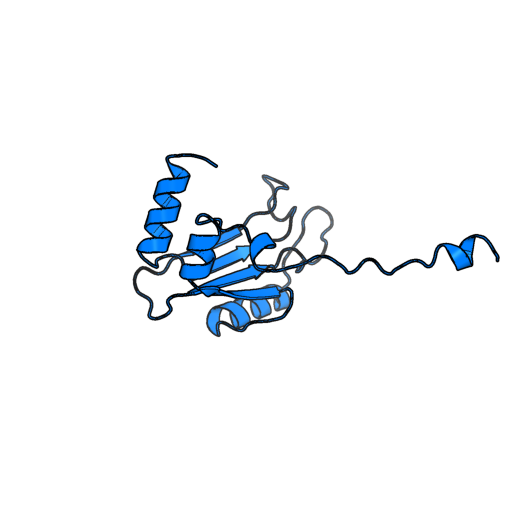M 720 O O . PHE A 1 89 ? -3.665 -1.255 -6.915 1.00 93.94 89 PHE A O 1
ATOM 727 N N . SER A 1 90 ? -5.844 -1.388 -7.378 1.00 96.38 90 SER A N 1
ATOM 728 C CA . SER A 1 90 ? -6.271 -0.666 -6.180 1.00 96.38 90 SER A CA 1
ATOM 729 C C . SER A 1 90 ? -7.608 -1.160 -5.652 1.00 96.38 90 SER A C 1
ATOM 731 O O . SER A 1 90 ? -8.528 -1.437 -6.418 1.00 96.38 90 SER A O 1
ATOM 733 N N . ARG A 1 91 ? -7.724 -1.239 -4.326 1.00 96.75 91 ARG A N 1
ATOM 734 C CA . ARG A 1 91 ? -8.943 -1.670 -3.636 1.00 96.75 91 ARG A CA 1
ATOM 735 C C . ARG A 1 91 ? -9.111 -0.919 -2.325 1.00 96.75 91 ARG A C 1
ATOM 737 O O . ARG A 1 91 ? -8.142 -0.713 -1.591 1.00 96.75 91 ARG A O 1
ATOM 744 N N . ARG A 1 92 ? -10.340 -0.524 -2.022 1.00 96.44 92 ARG A N 1
ATOM 745 C CA . ARG A 1 92 ? -10.736 0.044 -0.737 1.00 96.44 92 ARG A CA 1
ATOM 746 C C . ARG A 1 92 ? -11.181 -1.093 0.165 1.00 96.44 92 ARG A C 1
ATOM 748 O O . ARG A 1 92 ? -12.035 -1.895 -0.191 1.00 96.44 92 ARG A O 1
ATOM 755 N N . VAL A 1 93 ? -10.578 -1.164 1.340 1.00 96.38 93 VAL A N 1
ATOM 756 C CA . VAL A 1 93 ? -10.813 -2.251 2.290 1.00 96.38 93 VAL A CA 1
ATOM 757 C C . VAL A 1 93 ? -11.345 -1.653 3.579 1.00 96.38 93 VAL A C 1
ATOM 759 O O . VAL A 1 93 ? -10.725 -0.753 4.153 1.00 96.38 93 VAL A O 1
ATOM 762 N N . SER A 1 94 ? -12.502 -2.129 4.033 1.00 95.12 94 SER A N 1
ATOM 763 C CA . SER A 1 94 ? -13.103 -1.659 5.280 1.00 95.12 94 SER A CA 1
ATOM 764 C C . SER A 1 94 ? -12.254 -2.070 6.484 1.00 95.12 94 SER A C 1
ATOM 766 O O . SER A 1 94 ? -11.522 -3.060 6.456 1.00 95.12 94 SER A O 1
ATOM 768 N N . LEU A 1 95 ? -12.356 -1.321 7.582 1.00 91.44 95 LEU A N 1
ATOM 769 C CA . LEU A 1 95 ? -11.671 -1.699 8.821 1.00 91.44 95 LEU A CA 1
ATOM 770 C C . LEU A 1 95 ? -12.127 -3.067 9.336 1.00 91.44 95 LEU A C 1
ATOM 772 O O . LEU A 1 95 ? -11.300 -3.801 9.868 1.00 91.44 95 LEU A O 1
ATOM 776 N N . ASP A 1 96 ? -13.393 -3.430 9.135 1.00 92.69 96 ASP A N 1
ATOM 777 C CA . ASP A 1 96 ? -13.937 -4.718 9.571 1.00 92.69 96 ASP A CA 1
ATOM 778 C C . ASP A 1 96 ? -13.256 -5.888 8.849 1.00 92.69 96 ASP A C 1
ATOM 780 O O . ASP A 1 96 ? -12.833 -6.848 9.493 1.00 92.69 96 ASP A O 1
ATOM 784 N N . GLU A 1 97 ? -13.044 -5.775 7.533 1.00 94.38 97 GLU A N 1
ATOM 785 C CA . GLU A 1 97 ? -12.299 -6.771 6.750 1.00 94.38 97 GLU A CA 1
ATOM 786 C C . GLU A 1 97 ? -10.838 -6.871 7.226 1.00 94.38 97 GLU A C 1
ATOM 788 O O . GLU A 1 97 ? -10.270 -7.961 7.312 1.00 94.38 97 GLU A O 1
ATOM 793 N N . ILE A 1 98 ? -10.221 -5.750 7.609 1.00 93.00 98 ILE A N 1
ATOM 794 C CA . ILE A 1 98 ? -8.846 -5.729 8.136 1.00 93.00 98 ILE A CA 1
ATOM 795 C C . ILE A 1 98 ? -8.765 -6.379 9.521 1.00 93.00 98 ILE A C 1
ATOM 797 O O . ILE A 1 98 ? -7.788 -7.068 9.821 1.00 93.00 98 ILE A O 1
ATOM 801 N N . VAL A 1 99 ? -9.776 -6.177 10.369 1.00 91.00 99 VAL A N 1
ATOM 802 C CA . VAL A 1 99 ? -9.875 -6.821 11.686 1.00 91.00 99 VAL A CA 1
ATOM 803 C C . VAL A 1 99 ? -10.041 -8.331 11.529 1.00 91.00 99 VAL A C 1
ATOM 805 O O . VAL A 1 99 ? -9.342 -9.077 12.213 1.00 91.00 99 VAL A O 1
ATOM 808 N N . GLN A 1 100 ? -10.885 -8.779 10.593 1.00 92.62 100 GLN A N 1
ATOM 809 C CA . GLN A 1 100 ? -11.041 -10.199 10.246 1.00 92.62 100 GLN A CA 1
ATOM 810 C C . GLN A 1 100 ? -9.738 -10.821 9.721 1.00 92.62 100 GLN A C 1
ATOM 812 O O . GLN A 1 100 ? -9.482 -11.999 9.939 1.00 92.62 100 GLN A O 1
ATOM 817 N N . ASN A 1 101 ? -8.882 -10.021 9.081 1.00 91.56 101 ASN A N 1
ATOM 818 C CA . ASN A 1 101 ? -7.557 -10.422 8.609 1.00 91.56 101 ASN A CA 1
ATOM 819 C C . ASN A 1 101 ? -6.438 -10.209 9.653 1.00 91.56 101 ASN A C 1
ATOM 821 O O . ASN A 1 101 ? -5.283 -9.981 9.282 1.00 91.56 101 ASN A O 1
ATOM 825 N N . ASP A 1 102 ? -6.742 -10.242 10.954 1.00 89.69 102 ASP A N 1
ATOM 826 C CA . ASP A 1 102 ? -5.772 -10.089 12.054 1.00 89.69 102 ASP A CA 1
ATOM 827 C C . ASP A 1 102 ? -4.929 -8.804 11.981 1.00 89.69 102 ASP A C 1
ATOM 829 O O . ASP A 1 102 ? -3.746 -8.760 12.357 1.00 89.69 102 ASP A O 1
ATOM 833 N N . TYR A 1 103 ? -5.530 -7.717 11.490 1.00 90.31 103 TYR A N 1
ATOM 834 C CA . TYR A 1 103 ? -4.855 -6.442 11.256 1.00 90.31 103 TYR A CA 1
ATOM 835 C C . TYR A 1 103 ? -3.665 -6.570 10.294 1.00 90.31 103 TYR A C 1
ATOM 837 O O . TYR A 1 103 ? -2.690 -5.819 10.397 1.00 90.31 103 TYR A O 1
ATOM 845 N N . ASN A 1 104 ? -3.679 -7.552 9.394 1.00 90.44 104 ASN A N 1
ATOM 846 C CA . ASN A 1 104 ? -2.624 -7.758 8.417 1.00 90.44 104 ASN A CA 1
ATOM 847 C C . ASN A 1 104 ? -2.759 -6.734 7.288 1.00 90.44 104 ASN A C 1
ATOM 849 O O . ASN A 1 104 ? -3.790 -6.654 6.637 1.00 90.44 104 ASN A O 1
ATOM 853 N N . LEU A 1 105 ? -1.713 -5.951 7.042 1.00 92.38 105 LEU A N 1
ATOM 854 C CA . LEU A 1 105 ? -1.704 -4.913 6.007 1.00 92.38 105 LEU A CA 1
ATOM 855 C C . LEU A 1 105 ? -0.923 -5.341 4.754 1.00 92.38 105 LEU A C 1
ATOM 857 O O . LEU A 1 105 ? -0.457 -4.499 3.991 1.00 92.38 105 LEU A O 1
ATOM 861 N N . ASN A 1 106 ? -0.722 -6.646 4.557 1.00 91.69 106 ASN A N 1
ATOM 862 C CA . ASN A 1 106 ? -0.111 -7.158 3.339 1.00 91.69 106 ASN A CA 1
ATOM 863 C C . ASN A 1 106 ? -1.067 -6.953 2.154 1.00 91.69 106 ASN A C 1
ATOM 865 O O . ASN A 1 106 ? -2.183 -7.463 2.163 1.00 91.69 106 ASN A O 1
ATOM 869 N N . ILE A 1 107 ? -0.598 -6.240 1.130 1.00 91.81 107 ILE A N 1
ATOM 870 C CA . ILE A 1 107 ? -1.362 -5.893 -0.074 1.00 91.81 107 ILE A CA 1
ATOM 871 C C . ILE A 1 107 ? -1.896 -7.146 -0.778 1.00 91.81 107 ILE A C 1
ATOM 873 O O . ILE A 1 107 ? -3.044 -7.153 -1.208 1.00 91.81 107 ILE A O 1
ATOM 877 N N . SER A 1 108 ? -1.118 -8.234 -0.807 1.00 90.44 108 SER A N 1
ATOM 878 C CA . SER A 1 108 ? -1.501 -9.493 -1.463 1.00 90.44 108 SER A CA 1
ATOM 879 C C . SER A 1 108 ? -2.688 -10.208 -0.811 1.00 90.44 108 SER A C 1
ATOM 881 O O . SER A 1 108 ? -3.183 -11.172 -1.376 1.00 90.44 108 SER A O 1
ATOM 883 N N . ARG A 1 109 ? -3.138 -9.783 0.380 1.00 91.56 109 ARG A N 1
ATOM 884 C CA . ARG A 1 109 ? -4.386 -10.289 0.980 1.00 91.56 109 ARG A CA 1
ATOM 885 C C . ARG A 1 109 ? -5.636 -9.613 0.430 1.00 91.56 109 ARG A C 1
ATOM 887 O O . ARG A 1 109 ? -6.722 -10.150 0.590 1.00 91.56 109 ARG A O 1
ATOM 894 N N . TYR A 1 110 ? -5.480 -8.437 -0.168 1.00 92.56 110 TYR A N 1
ATOM 895 C CA . TYR A 1 110 ? -6.596 -7.597 -0.593 1.00 92.56 110 TYR A CA 1
ATOM 896 C C . TYR A 1 110 ? -6.646 -7.422 -2.106 1.00 92.56 110 TYR A C 1
ATOM 898 O O . TYR A 1 110 ? -7.727 -7.233 -2.661 1.00 92.56 110 TYR A O 1
ATOM 906 N N . ILE A 1 111 ? -5.491 -7.486 -2.768 1.00 92.06 111 ILE A N 1
ATOM 907 C CA . ILE A 1 111 ? -5.354 -7.358 -4.214 1.00 92.06 111 ILE A CA 1
ATOM 908 C C . ILE A 1 111 ? -4.702 -8.633 -4.735 1.00 92.06 111 ILE A C 1
ATOM 910 O O . ILE A 1 111 ? -3.519 -8.885 -4.488 1.00 92.06 111 ILE A O 1
ATOM 914 N N . ASP A 1 112 ? -5.475 -9.418 -5.479 1.00 81.81 112 ASP A N 1
ATOM 915 C CA . ASP A 1 112 ? -4.947 -10.554 -6.217 1.00 81.81 112 ASP A CA 1
ATOM 916 C C . ASP A 1 112 ? -4.173 -10.046 -7.427 1.00 81.81 112 ASP A C 1
ATOM 918 O O . ASP A 1 112 ? -4.700 -9.361 -8.295 1.00 81.81 112 ASP A O 1
ATOM 922 N N . ASN A 1 113 ? -2.883 -10.368 -7.481 1.00 66.19 113 ASN A N 1
ATOM 923 C CA . ASN A 1 113 ? -2.025 -9.972 -8.596 1.00 66.19 113 ASN A CA 1
ATOM 924 C C . ASN A 1 113 ? -1.430 -11.185 -9.329 1.00 66.19 113 ASN A C 1
ATOM 926 O O . ASN A 1 113 ? -0.442 -11.070 -10.072 1.00 66.19 113 ASN A O 1
ATOM 930 N N . PHE A 1 114 ? -2.027 -12.362 -9.124 1.00 59.41 114 PHE A N 1
ATOM 931 C CA . PHE A 1 114 ? -1.658 -13.578 -9.830 1.00 59.41 114 PHE A CA 1
ATOM 932 C C . PHE A 1 114 ? -1.980 -13.424 -11.315 1.00 59.41 114 PHE A C 1
ATOM 934 O O . PHE A 1 114 ? -3.120 -13.193 -11.713 1.00 59.41 114 PHE A O 1
ATOM 941 N N . LYS A 1 115 ? -0.956 -13.577 -12.162 1.00 52.50 115 LYS A N 1
ATOM 942 C CA . LYS A 1 115 ? -1.202 -13.874 -13.572 1.00 52.50 115 LYS A CA 1
ATOM 943 C C . LYS A 1 115 ? -1.941 -15.209 -13.601 1.00 52.50 115 LYS A C 1
ATOM 945 O O . LYS A 1 115 ? -1.398 -16.198 -13.114 1.00 52.50 115 LYS A O 1
ATOM 950 N N . LYS A 1 116 ? -3.140 -15.242 -14.185 1.00 45.94 116 LYS A N 1
ATOM 951 C CA . LYS A 1 116 ? -3.737 -16.488 -14.676 1.00 45.94 116 LYS A CA 1
ATOM 952 C C . LYS A 1 116 ? -2.653 -17.125 -15.551 1.00 45.94 116 LYS A C 1
ATOM 954 O O . LYS A 1 116 ? -2.294 -16.538 -16.570 1.00 45.94 116 LYS A O 1
ATOM 959 N N . GLN A 1 117 ? -2.026 -18.213 -15.100 1.00 41.06 117 GLN A N 1
ATOM 960 C CA . GLN A 1 117 ? -1.147 -18.975 -15.980 1.00 41.06 117 GLN A CA 1
ATOM 961 C C . GLN A 1 117 ? -1.999 -19.321 -17.198 1.00 41.06 117 GLN A C 1
ATOM 963 O O . GLN A 1 117 ? -3.091 -19.875 -17.041 1.00 41.06 117 GLN A O 1
ATOM 968 N N . GLU A 1 118 ? -1.553 -18.925 -18.389 1.00 47.91 118 GLU A N 1
ATOM 969 C CA . GLU A 1 118 ? -2.110 -19.493 -19.607 1.00 47.91 118 GLU A CA 1
ATOM 970 C C . GLU A 1 118 ? -2.017 -21.006 -19.433 1.00 47.91 118 GLU A C 1
ATOM 972 O O . GLU A 1 118 ? -0.944 -21.541 -19.143 1.00 47.91 118 GLU A O 1
ATOM 977 N N . LYS A 1 119 ? -3.167 -21.682 -19.476 1.00 44.66 119 LYS A N 1
ATOM 978 C CA . LYS A 1 119 ? -3.201 -23.137 -19.514 1.00 44.66 119 LYS A CA 1
ATOM 979 C C . LYS A 1 119 ? -2.510 -23.524 -20.815 1.00 44.66 119 LYS A C 1
ATOM 981 O O . LYS A 1 119 ? -3.143 -23.506 -21.865 1.00 44.66 119 LYS A O 1
ATOM 986 N N . TYR A 1 120 ? -1.217 -23.817 -20.755 1.00 57.62 120 TYR A N 1
ATOM 987 C CA . TYR A 1 120 ? -0.571 -24.552 -21.825 1.00 57.62 120 TYR A CA 1
ATOM 988 C C . TYR A 1 120 ? -1.245 -25.917 -21.844 1.00 57.62 120 TYR A C 1
ATOM 990 O O . TYR A 1 120 ? -1.166 -26.672 -20.871 1.00 57.62 120 TYR A O 1
ATOM 998 N N . ASP A 1 121 ? -1.993 -26.177 -22.908 1.00 61.00 121 ASP A N 1
ATOM 999 C CA . ASP A 1 121 ? -2.623 -27.463 -23.129 1.00 61.00 121 ASP A CA 1
ATOM 1000 C C . ASP A 1 121 ? -1.515 -28.479 -23.429 1.00 61.00 121 ASP A C 1
ATOM 1002 O O . ASP A 1 121 ? -1.021 -28.584 -24.553 1.00 61.00 121 ASP A O 1
ATOM 1006 N N . LEU A 1 122 ? -1.060 -29.176 -22.383 1.00 65.06 122 LEU A N 1
ATOM 1007 C CA . LEU A 1 122 ? -0.024 -30.213 -22.453 1.00 65.06 122 LEU A CA 1
ATOM 1008 C C . LEU A 1 122 ? -0.350 -31.277 -23.512 1.00 65.06 122 LEU A C 1
ATOM 1010 O O . LEU A 1 122 ? 0.564 -31.891 -24.060 1.00 65.06 122 LEU A O 1
ATOM 1014 N N . TYR A 1 123 ? -1.633 -31.453 -23.843 1.00 65.19 123 TYR A N 1
ATOM 1015 C CA . TYR A 1 123 ? -2.093 -32.408 -24.842 1.00 65.19 123 TYR A CA 1
ATOM 1016 C C . TYR A 1 123 ? -1.592 -32.076 -26.256 1.00 65.19 123 TYR A C 1
ATOM 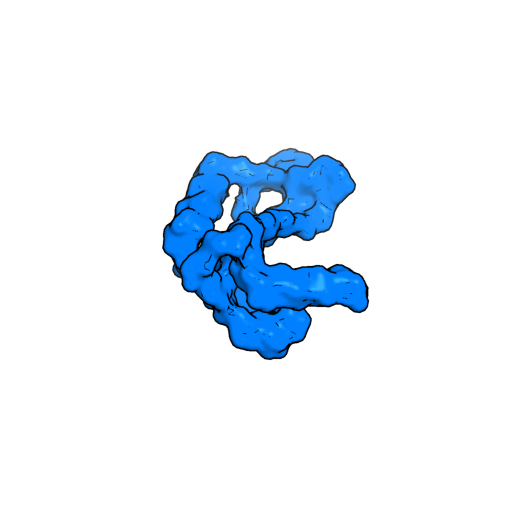1018 O O . TYR A 1 123 ? -1.211 -32.973 -27.006 1.00 65.19 123 TYR A O 1
ATOM 1026 N N . SER A 1 124 ? -1.501 -30.787 -26.603 1.00 64.31 124 SER A N 1
ATOM 1027 C CA . SER A 1 124 ? -1.075 -30.355 -27.941 1.00 64.31 124 SER A CA 1
ATOM 1028 C C . SER A 1 124 ? 0.432 -30.503 -28.184 1.00 64.31 124 SER A C 1
ATOM 1030 O O . SER A 1 124 ? 0.860 -30.440 -29.331 1.00 64.31 124 SER A O 1
ATOM 1032 N N . LEU A 1 125 ? 1.236 -30.688 -27.130 1.00 61.25 125 LEU A N 1
ATOM 1033 C CA . LEU A 1 125 ? 2.691 -30.876 -27.220 1.00 61.25 125 LEU A CA 1
ATOM 1034 C C . LEU A 1 125 ? 3.104 -32.353 -27.286 1.00 61.25 1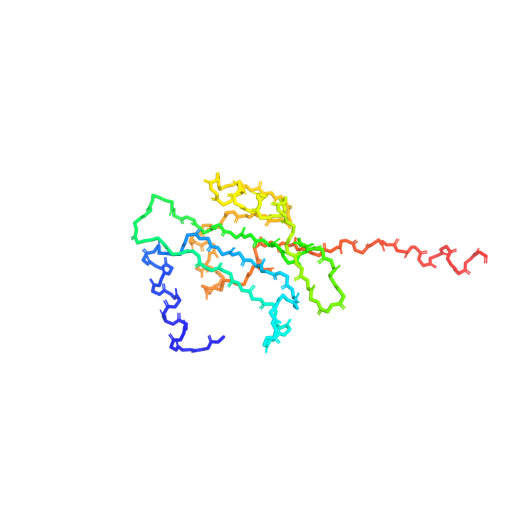25 LEU A C 1
ATOM 1036 O O . LEU A 1 125 ? 4.217 -32.650 -27.706 1.00 61.25 125 LEU A O 1
ATOM 1040 N N . MET A 1 126 ? 2.237 -33.273 -26.851 1.00 67.38 126 MET A N 1
ATOM 1041 C CA . MET A 1 126 ? 2.523 -34.715 -26.833 1.00 67.38 126 MET A CA 1
ATOM 1042 C C . MET A 1 126 ? 2.023 -35.456 -28.079 1.00 67.38 126 MET A C 1
ATOM 1044 O O . MET A 1 126 ? 2.451 -36.581 -28.325 1.00 67.38 126 MET A O 1
ATOM 1048 N N . HIS A 1 127 ? 1.130 -34.840 -28.856 1.00 62.25 127 HIS A N 1
ATOM 1049 C CA . HIS A 1 127 ? 0.495 -35.451 -30.029 1.00 62.25 127 HIS A CA 1
ATOM 1050 C C . HIS A 1 127 ? 0.662 -34.632 -31.322 1.00 62.25 127 HIS A C 1
ATOM 1052 O O . HIS A 1 127 ? -0.097 -34.837 -32.269 1.00 62.25 127 HIS A O 1
ATOM 1058 N N . GLY A 1 128 ? 1.626 -33.705 -31.345 1.00 51.50 128 GLY A N 1
ATOM 1059 C CA . GLY A 1 128 ? 2.073 -32.997 -32.550 1.00 51.50 128 GLY A CA 1
ATOM 1060 C C . GLY A 1 128 ? 3.237 -33.704 -33.228 1.00 51.50 128 GLY A C 1
ATOM 1061 O O . GLY A 1 128 ? 4.112 -34.209 -32.490 1.00 51.50 128 GLY A O 1
#

Mean predicted aligned error: 7.72 Å

Sequence (128 aa):
RGNSEGQIRKTLIQKQQIDTIIGLPINMFYSTEIPTIIMILKKRRSEKDILFVDASKLYVKGDKKNKFSKSHVKKIADVVNNRIEIENFSRRVSLDEIVQNDYNLNISRYIDNFKKQEKYDLYSLMHG